Protein AF-A0A917P8V0-F1 (afdb_monomer_lite)

Organism: NCBI:txid1954

Sequence (84 aa):
MTDAGDVVIRTHAGAALLSSASASEVVVHEADRIDEDTRTGWSATVTGTASRVTDPQELSYYHASSRRGSIRRWSTWSASRPSW

Secondary structure (DSSP, 8-state):
-EETTEE-----TT-HHHHHHTTTEEEEEEEEEEETTTTEEEEEEEEEEE-----HHHHHHHHHHTT-------S---------

InterPro domains:
  IPR012349 FMN-binding split barrel [G3DSA:2.30.110.10] (1-82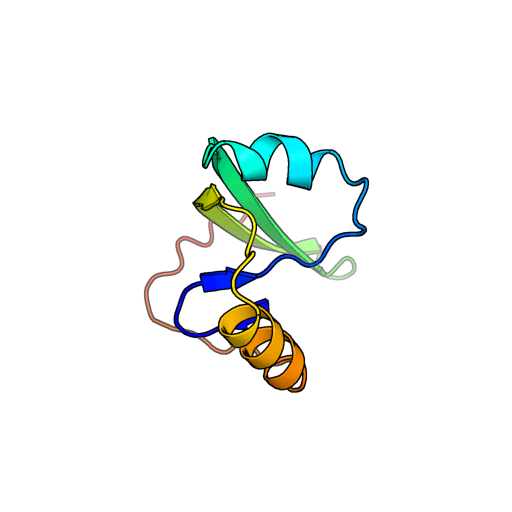)
  IPR024747 Pyridoxamine 5'-phosphate oxidase-related [PF12900] (3-67)

Structure (mmCIF, N/CA/C/O backbone):
data_AF-A0A917P8V0-F1
#
_entry.id   AF-A0A917P8V0-F1
#
loop_
_atom_site.group_PDB
_atom_site.id
_atom_site.type_symbol
_atom_site.label_atom_id
_atom_site.label_alt_id
_atom_site.label_comp_id
_atom_site.label_asym_id
_atom_site.label_entity_id
_atom_site.label_seq_id
_atom_site.pdbx_PDB_ins_code
_atom_site.Cartn_x
_atom_site.Cartn_y
_atom_site.Cartn_z
_atom_site.occupancy
_atom_site.B_iso_or_equiv
_atom_site.auth_seq_id
_atom_site.auth_comp_id
_atom_site.auth_asym_id
_atom_site.auth_atom_id
_atom_site.pdbx_PDB_model_num
ATOM 1 N N . MET A 1 1 ? 1.664 -6.736 1.873 1.00 56.44 1 MET A N 1
ATOM 2 C CA . MET A 1 1 ? 2.501 -7.690 2.640 1.00 56.44 1 MET A CA 1
ATOM 3 C C . MET A 1 1 ? 3.771 -6.952 2.992 1.00 56.44 1 MET A C 1
ATOM 5 O O . MET A 1 1 ? 4.310 -6.318 2.098 1.00 56.44 1 MET A O 1
ATOM 9 N N . THR A 1 2 ? 4.189 -6.955 4.255 1.00 58.69 2 THR A N 1
ATOM 10 C CA . THR A 1 2 ? 5.479 -6.369 4.638 1.00 58.69 2 THR A CA 1
ATOM 11 C C . THR A 1 2 ? 6.533 -7.464 4.654 1.00 58.69 2 THR A C 1
ATOM 13 O O . THR A 1 2 ? 6.325 -8.465 5.341 1.00 58.69 2 THR A O 1
ATOM 16 N N . ASP A 1 3 ? 7.625 -7.294 3.921 1.00 61.22 3 ASP A N 1
ATOM 17 C CA . ASP A 1 3 ? 8.733 -8.251 3.871 1.00 61.22 3 ASP A CA 1
ATOM 18 C C . ASP A 1 3 ? 10.049 -7.491 4.029 1.00 61.22 3 ASP A C 1
ATOM 20 O O . ASP A 1 3 ? 10.238 -6.477 3.373 1.00 61.22 3 ASP A O 1
ATOM 24 N N . ALA A 1 4 ? 10.899 -7.906 4.969 1.00 62.69 4 ALA A N 1
ATOM 25 C CA . ALA A 1 4 ? 12.169 -7.249 5.312 1.00 62.69 4 ALA A CA 1
ATOM 26 C C . ALA A 1 4 ? 12.131 -5.722 5.613 1.00 62.69 4 ALA A C 1
ATOM 28 O O . ALA A 1 4 ? 13.183 -5.118 5.793 1.00 62.69 4 ALA A O 1
ATOM 29 N N . GLY A 1 5 ? 10.948 -5.110 5.748 1.00 71.94 5 GLY A N 1
ATOM 30 C CA . GLY A 1 5 ? 10.770 -3.658 5.922 1.00 71.94 5 GLY A CA 1
ATOM 31 C C . GLY A 1 5 ? 10.093 -2.969 4.732 1.00 71.94 5 GLY A C 1
ATOM 32 O O . GLY A 1 5 ? 9.636 -1.838 4.874 1.00 71.94 5 GLY A O 1
ATOM 33 N N . ASP A 1 6 ? 9.937 -3.674 3.613 1.00 78.38 6 ASP A N 1
ATOM 34 C CA . ASP A 1 6 ? 9.310 -3.170 2.396 1.00 78.38 6 ASP A CA 1
ATOM 35 C C . ASP A 1 6 ? 7.807 -3.430 2.374 1.00 78.38 6 ASP A C 1
ATOM 37 O O . ASP A 1 6 ? 7.325 -4.472 2.830 1.00 78.38 6 ASP A O 1
ATOM 41 N N . VAL A 1 7 ? 7.053 -2.507 1.776 1.00 83.38 7 VAL A N 1
ATOM 42 C CA . VAL A 1 7 ? 5.640 -2.713 1.443 1.00 83.38 7 VAL A CA 1
ATOM 43 C C . VAL A 1 7 ? 5.545 -3.268 0.027 1.00 83.38 7 VAL A C 1
ATOM 45 O O . VAL A 1 7 ? 5.708 -2.545 -0.952 1.00 83.38 7 VAL A O 1
ATOM 48 N N . VAL A 1 8 ? 5.217 -4.555 -0.089 1.00 86.94 8 VAL A N 1
ATOM 49 C CA . VAL A 1 8 ? 5.020 -5.208 -1.388 1.00 86.94 8 VAL A CA 1
ATOM 50 C C . VAL A 1 8 ? 3.540 -5.197 -1.757 1.00 86.94 8 VAL A C 1
ATOM 52 O O . VAL A 1 8 ? 2.700 -5.792 -1.061 1.00 86.94 8 VAL A O 1
ATOM 55 N N . ILE A 1 9 ? 3.237 -4.549 -2.884 1.00 84.12 9 ILE A N 1
ATOM 56 C CA . ILE A 1 9 ? 1.906 -4.477 -3.494 1.00 84.12 9 ILE A CA 1
ATOM 57 C C . ILE A 1 9 ? 1.930 -5.275 -4.798 1.00 84.12 9 ILE A C 1
ATOM 59 O O . ILE A 1 9 ? 2.699 -4.984 -5.710 1.00 84.12 9 ILE A O 1
ATOM 63 N N . ARG A 1 10 ? 1.070 -6.293 -4.894 1.00 86.00 10 ARG A N 1
ATOM 64 C CA . ARG A 1 10 ? 0.913 -7.101 -6.110 1.00 86.00 10 ARG A CA 1
ATOM 65 C C . ARG A 1 10 ? -0.264 -6.572 -6.916 1.00 86.00 10 ARG A C 1
ATOM 67 O O . ARG A 1 10 ? -1.374 -6.488 -6.399 1.00 86.00 10 ARG A O 1
ATOM 74 N N . THR A 1 11 ? -0.030 -6.265 -8.184 1.00 82.00 11 THR A N 1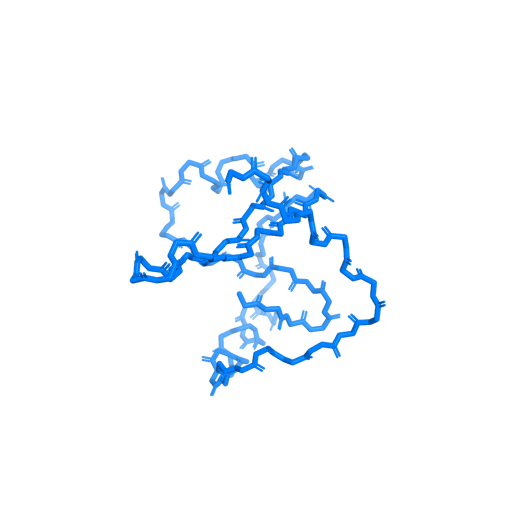
ATOM 75 C CA . THR A 1 11 ? -1.057 -5.806 -9.125 1.00 82.00 11 THR A CA 1
ATOM 76 C C . THR A 1 11 ? -0.987 -6.601 -10.427 1.00 82.00 11 THR A C 1
ATOM 78 O O . THR A 1 11 ? -0.025 -7.324 -10.688 1.00 82.00 11 THR A O 1
ATOM 81 N N . HIS A 1 12 ? -2.033 -6.506 -11.245 1.00 81.19 12 HIS A N 1
ATOM 82 C CA . HIS A 1 12 ? -2.002 -7.036 -12.606 1.00 81.19 12 HIS A CA 1
ATOM 83 C C . HIS A 1 12 ? -1.125 -6.143 -13.501 1.00 81.19 12 HIS A C 1
ATOM 85 O O . HIS A 1 12 ? -1.013 -4.942 -13.263 1.00 81.19 12 HIS A O 1
ATOM 91 N N . ALA A 1 13 ? -0.543 -6.714 -14.562 1.00 70.94 13 ALA A N 1
ATOM 92 C CA . ALA A 1 13 ? 0.481 -6.066 -15.394 1.00 70.94 13 ALA A CA 1
ATOM 93 C C . ALA A 1 13 ? 0.055 -4.747 -16.080 1.00 70.94 13 ALA A C 1
ATOM 95 O O . ALA A 1 13 ? 0.919 -3.984 -16.501 1.00 70.94 13 ALA A O 1
ATOM 96 N N . GLY A 1 14 ? -1.251 -4.479 -16.189 1.00 69.75 14 GLY A N 1
ATOM 97 C CA . GLY A 1 14 ? -1.813 -3.255 -16.775 1.00 69.75 14 GLY A CA 1
ATOM 98 C C . GLY A 1 14 ? -2.295 -2.212 -15.763 1.00 69.75 14 GLY A C 1
ATOM 99 O O . GLY A 1 14 ? -2.916 -1.232 -16.162 1.00 69.75 14 GLY A O 1
ATOM 100 N N . ALA A 1 15 ? -2.066 -2.415 -14.463 1.00 75.56 15 ALA A N 1
ATOM 101 C CA . ALA A 1 15 ? -2.523 -1.469 -13.454 1.00 75.56 15 ALA A CA 1
ATOM 102 C C . ALA A 1 15 ? -1.806 -0.120 -13.613 1.00 75.56 15 ALA A C 1
ATOM 104 O O . ALA A 1 15 ? -0.580 -0.084 -13.716 1.00 75.56 15 ALA A O 1
ATOM 105 N N . ALA A 1 16 ? -2.547 0.990 -13.530 1.00 73.06 16 ALA A N 1
ATOM 106 C CA . ALA A 1 16 ? -1.986 2.348 -13.575 1.00 73.06 16 ALA A CA 1
ATOM 107 C C . ALA A 1 16 ? -0.904 2.594 -12.500 1.00 73.06 16 ALA A C 1
ATOM 109 O O . ALA A 1 16 ? -0.000 3.408 -12.680 1.00 73.06 16 ALA A O 1
ATOM 110 N N . LEU A 1 17 ? -0.938 1.834 -11.402 1.00 70.88 17 LEU A N 1
ATOM 111 C CA . LEU A 1 17 ? 0.106 1.851 -10.378 1.00 70.88 17 LEU A CA 1
ATOM 112 C C . LEU A 1 17 ? 1.486 1.424 -10.918 1.00 70.88 17 LEU A C 1
ATOM 114 O O . LEU A 1 17 ? 2.511 1.894 -10.442 1.00 70.88 17 LEU A O 1
ATOM 118 N N . LEU A 1 18 ? 1.537 0.536 -11.917 1.00 69.12 18 LEU A N 1
ATOM 119 C CA . LEU A 1 18 ? 2.802 0.100 -12.516 1.00 69.12 18 LEU A CA 1
ATOM 120 C C . LEU A 1 18 ? 3.410 1.167 -13.432 1.00 69.12 18 LEU A C 1
ATOM 122 O O . LEU A 1 18 ? 4.634 1.207 -13.570 1.00 69.12 18 LEU A O 1
ATOM 126 N N . SER A 1 19 ? 2.591 2.035 -14.041 1.00 70.81 19 SER A N 1
ATOM 127 C CA . SER A 1 19 ? 3.105 3.155 -14.840 1.00 70.81 19 SER A CA 1
ATOM 128 C C . SER A 1 19 ? 3.827 4.195 -13.984 1.00 70.81 19 SER A C 1
ATOM 130 O O . SER A 1 19 ? 4.919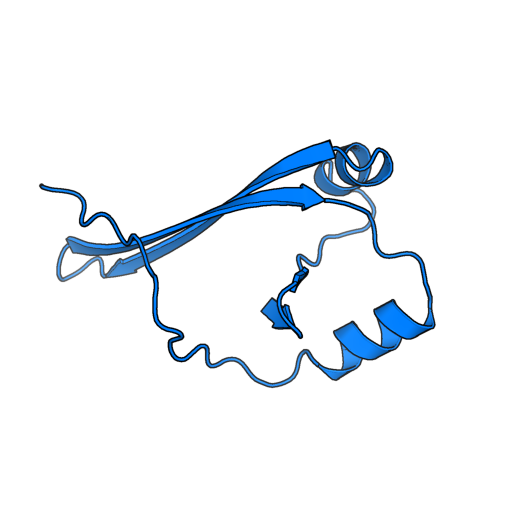 4.602 -14.367 1.00 70.81 19 SER A O 1
ATOM 132 N N . SER A 1 20 ? 3.295 4.562 -12.813 1.00 69.62 20 SER A N 1
ATOM 133 C CA . SER A 1 20 ? 3.980 5.479 -11.886 1.00 69.62 20 SER A CA 1
ATOM 134 C C . SER A 1 20 ? 5.204 4.828 -11.232 1.00 69.62 20 SER A C 1
ATOM 136 O O . SER A 1 20 ? 6.283 5.415 -11.187 1.00 69.62 20 SER A O 1
ATOM 138 N N . ALA A 1 21 ? 5.098 3.557 -10.827 1.00 75.19 21 ALA A N 1
ATOM 139 C CA . ALA A 1 21 ? 6.217 2.825 -10.226 1.00 75.19 21 ALA A CA 1
ATOM 140 C C . ALA A 1 21 ? 7.402 2.592 -11.188 1.00 75.19 21 ALA A C 1
ATOM 142 O O . ALA A 1 21 ? 8.517 2.324 -10.749 1.00 75.19 21 ALA A O 1
ATOM 143 N N . SER A 1 22 ? 7.203 2.694 -12.505 1.00 73.25 22 SER A N 1
ATOM 144 C CA . SER A 1 22 ? 8.307 2.596 -13.476 1.00 73.25 22 SER A CA 1
ATOM 145 C C . SER A 1 22 ? 9.260 3.802 -13.420 1.00 73.25 22 SER A C 1
ATOM 147 O O . SER A 1 22 ? 10.378 3.707 -13.920 1.00 73.25 22 SER A O 1
ATOM 149 N N . ALA A 1 23 ? 8.840 4.912 -12.804 1.00 75.56 23 ALA A N 1
ATOM 150 C 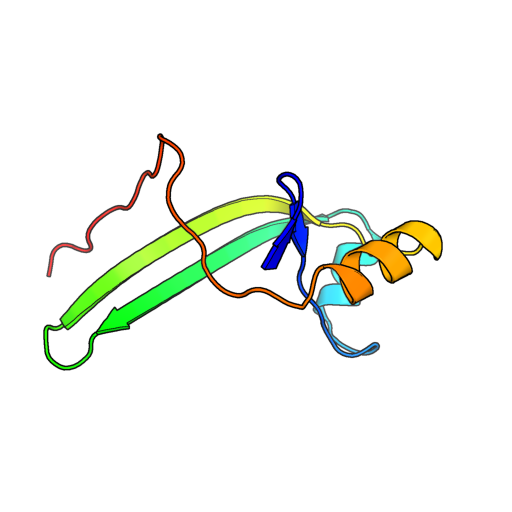CA . ALA A 1 23 ? 9.618 6.143 -12.667 1.00 75.56 23 ALA A CA 1
ATOM 151 C C . ALA A 1 23 ? 10.169 6.381 -11.245 1.00 75.56 23 ALA A C 1
ATOM 153 O O . ALA A 1 23 ? 10.706 7.455 -10.985 1.00 75.56 23 ALA A O 1
ATOM 154 N N . SER A 1 24 ? 10.056 5.406 -10.329 1.00 79.62 24 SER A N 1
ATOM 155 C CA . SER A 1 24 ? 10.448 5.558 -8.914 1.00 79.62 24 SER A CA 1
ATOM 156 C C . SER A 1 24 ? 9.802 6.782 -8.246 1.00 79.62 24 SER A C 1
ATOM 158 O O . SER A 1 24 ? 10.471 7.599 -7.612 1.00 79.62 24 SER A O 1
ATOM 160 N N . GLU A 1 25 ? 8.491 6.935 -8.423 1.00 82.31 25 GLU A N 1
ATOM 161 C CA . GLU A 1 25 ? 7.737 8.096 -7.949 1.00 82.31 25 GLU A CA 1
ATOM 162 C C . GLU A 1 25 ? 7.469 8.036 -6.436 1.00 82.31 25 GLU A C 1
ATOM 164 O O . GLU A 1 25 ? 7.356 6.956 -5.845 1.00 82.31 25 GLU A O 1
ATOM 169 N N . VAL A 1 26 ? 7.352 9.204 -5.796 1.00 87.25 26 VAL A N 1
ATOM 170 C CA . VAL A 1 26 ? 6.902 9.303 -4.402 1.00 87.25 26 VAL A CA 1
ATOM 171 C C . VAL A 1 26 ? 5.423 8.949 -4.339 1.00 87.25 26 VAL A C 1
ATOM 173 O O . VAL A 1 26 ? 4.587 9.602 -4.957 1.00 87.25 26 VAL A O 1
ATOM 176 N N . VAL A 1 27 ? 5.099 7.934 -3.550 1.00 84.81 27 VAL A N 1
ATOM 177 C CA . VAL A 1 27 ? 3.736 7.479 -3.314 1.00 84.81 27 VAL A CA 1
ATOM 178 C C . VAL A 1 27 ? 3.391 7.559 -1.839 1.00 84.81 27 VAL A C 1
ATOM 180 O O . VAL A 1 27 ? 4.253 7.530 -0.957 1.00 84.81 27 VAL A O 1
ATOM 183 N N . VAL A 1 28 ? 2.090 7.600 -1.589 1.00 85.94 28 VAL A N 1
ATOM 184 C CA . VAL A 1 28 ? 1.509 7.377 -0.276 1.00 85.94 28 VAL A CA 1
ATOM 185 C C . VAL A 1 28 ? 0.684 6.100 -0.356 1.00 85.94 28 VAL A C 1
ATOM 187 O O . VAL A 1 28 ? -0.203 5.981 -1.200 1.00 85.94 28 VAL A O 1
ATOM 190 N N . HIS A 1 29 ? 0.991 5.136 0.502 1.00 82.62 29 HIS A N 1
ATOM 191 C CA . HIS A 1 29 ? 0.192 3.935 0.684 1.00 82.62 29 HIS A CA 1
ATOM 192 C C . HIS A 1 29 ? -0.552 4.017 2.013 1.00 82.62 29 HIS A C 1
ATOM 194 O O . HIS A 1 29 ? 0.070 4.187 3.062 1.00 82.62 29 HIS A O 1
ATOM 200 N N . GLU A 1 30 ? -1.871 3.868 1.968 1.00 86.25 30 GLU A N 1
ATOM 201 C CA . GLU A 1 30 ? -2.718 3.779 3.152 1.00 86.25 30 GLU A CA 1
ATOM 202 C C . GLU A 1 30 ? -3.227 2.348 3.335 1.00 86.25 30 GLU A C 1
ATOM 204 O O . GLU A 1 30 ? -3.591 1.670 2.370 1.00 86.25 30 GLU A O 1
ATOM 209 N N . ALA A 1 31 ? -3.230 1.894 4.585 1.00 86.69 31 ALA A N 1
ATOM 210 C CA . ALA A 1 31 ? -3.882 0.671 5.010 1.00 86.69 31 ALA A CA 1
ATOM 211 C C . ALA A 1 31 ? -4.735 0.969 6.239 1.00 86.69 31 ALA A C 1
ATOM 213 O O . ALA A 1 31 ? -4.249 1.546 7.210 1.00 86.69 31 ALA A O 1
ATOM 214 N N . ASP A 1 32 ? -5.978 0.519 6.218 1.00 86.38 32 ASP A N 1
ATOM 215 C CA . ASP A 1 32 ? -6.923 0.715 7.302 1.00 86.38 32 ASP A CA 1
ATOM 216 C C . ASP A 1 32 ? -7.708 -0.566 7.605 1.00 86.38 32 ASP A C 1
ATOM 218 O O . ASP A 1 32 ? -7.681 -1.565 6.875 1.00 86.38 32 ASP A O 1
ATOM 222 N N . ARG A 1 33 ? -8.373 -0.557 8.756 1.00 84.69 33 ARG A N 1
ATOM 223 C CA . ARG A 1 33 ? -9.421 -1.513 9.096 1.00 84.69 33 ARG A CA 1
ATOM 224 C C . ARG A 1 33 ? -10.412 -0.848 10.024 1.00 84.69 33 ARG A C 1
ATOM 226 O O . ARG A 1 33 ? -10.019 -0.296 11.053 1.00 84.69 33 ARG A O 1
ATOM 233 N N . ILE A 1 34 ? -11.685 -1.014 9.702 1.00 84.38 34 ILE A N 1
ATOM 234 C CA . ILE A 1 34 ? -12.809 -0.555 10.507 1.00 84.38 34 ILE A CA 1
ATOM 235 C C . ILE A 1 34 ? -13.622 -1.778 10.936 1.00 84.38 34 ILE A C 1
ATOM 237 O O . ILE A 1 34 ? -13.879 -2.680 10.142 1.00 84.38 34 ILE A O 1
ATOM 241 N N . ASP A 1 35 ? -13.970 -1.818 12.215 1.00 84.19 35 ASP A N 1
ATOM 242 C CA . ASP A 1 35 ? -14.977 -2.694 12.796 1.00 84.19 35 ASP A CA 1
ATOM 243 C C . ASP A 1 35 ? -16.310 -1.927 12.771 1.00 84.19 35 ASP A C 1
ATOM 245 O O . ASP A 1 35 ? -16.455 -0.893 13.432 1.00 84.19 35 ASP A O 1
ATOM 249 N N . GLU A 1 36 ? -17.247 -2.379 11.933 1.00 86.50 36 GLU A N 1
ATOM 250 C CA . GLU A 1 36 ? -18.511 -1.674 11.674 1.00 86.50 36 GLU A CA 1
ATOM 251 C C . GLU A 1 36 ? -19.444 -1.673 12.894 1.00 86.50 36 GLU A C 1
ATOM 253 O O . GLU A 1 36 ? -20.113 -0.670 13.149 1.00 86.50 36 GLU A O 1
ATOM 258 N N . ASP A 1 37 ? -19.430 -2.748 13.687 1.00 89.31 37 ASP A N 1
ATOM 259 C CA . ASP A 1 37 ? -20.291 -2.913 14.862 1.00 89.31 37 ASP A CA 1
ATOM 260 C C . ASP A 1 37 ? -19.897 -1.943 15.982 1.00 89.31 37 ASP A C 1
ATOM 262 O O . ASP A 1 37 ? -20.738 -1.300 16.614 1.00 89.31 37 ASP A O 1
ATOM 266 N N . THR A 1 38 ? -18.593 -1.808 16.223 1.00 86.56 38 THR A N 1
ATOM 267 C CA . THR A 1 38 ? -18.052 -0.915 17.256 1.00 86.56 38 THR A CA 1
ATOM 268 C C . THR A 1 38 ? -17.783 0.496 16.744 1.00 86.56 38 THR A C 1
ATOM 270 O O . THR A 1 38 ? -17.534 1.394 17.549 1.00 86.56 38 THR A O 1
ATOM 273 N N . ARG A 1 39 ? -17.826 0.710 15.422 1.00 82.31 39 ARG A N 1
ATOM 274 C CA . ARG A 1 39 ? -17.393 1.945 14.745 1.00 82.31 39 ARG A CA 1
ATOM 275 C C . ARG A 1 39 ? -15.987 2.385 15.159 1.00 82.31 39 ARG A C 1
ATOM 277 O O . ARG A 1 39 ? -15.691 3.576 15.242 1.00 82.31 39 ARG A O 1
ATOM 284 N N . THR A 1 40 ? -15.109 1.424 15.429 1.00 84.06 40 THR A N 1
ATOM 285 C CA . THR A 1 40 ? -13.707 1.686 15.767 1.00 84.06 40 THR A CA 1
ATOM 286 C C . THR A 1 40 ? -12.781 1.071 14.737 1.00 84.06 40 THR A C 1
ATOM 288 O O . THR A 1 40 ? -13.151 0.166 13.999 1.00 84.06 40 THR A O 1
ATOM 291 N N . GLY A 1 41 ? -11.556 1.575 14.651 1.00 86.50 41 GLY A N 1
ATOM 292 C CA . GLY A 1 41 ? -10.623 1.105 13.643 1.00 86.50 41 GLY A CA 1
ATOM 293 C C . GLY A 1 41 ? -9.227 1.670 13.810 1.00 86.50 41 GLY A C 1
ATOM 294 O O . GLY A 1 41 ? -8.918 2.363 14.784 1.00 86.50 41 GLY A O 1
ATOM 295 N N . TRP A 1 42 ? -8.386 1.362 12.834 1.00 90.06 42 TRP A N 1
ATOM 296 C CA . TRP A 1 42 ? -7.062 1.943 12.667 1.00 90.06 42 TRP A CA 1
ATOM 297 C C . TRP A 1 42 ? -6.848 2.319 11.203 1.00 90.06 42 TRP A C 1
ATOM 299 O O . TRP A 1 42 ? -7.386 1.668 10.313 1.00 90.06 42 TRP A O 1
ATOM 309 N N . SER A 1 43 ? -6.035 3.346 10.974 1.00 85.31 43 SER A N 1
ATOM 310 C CA . SER A 1 43 ? -5.449 3.665 9.671 1.00 85.31 43 SER A CA 1
ATOM 311 C C . SER A 1 43 ? -3.942 3.870 9.850 1.00 85.31 43 SER A C 1
ATOM 313 O O . SER A 1 43 ? -3.478 4.273 10.924 1.00 85.31 43 SER A O 1
ATOM 315 N N . ALA A 1 44 ? -3.179 3.515 8.821 1.00 85.62 44 ALA A N 1
ATOM 316 C CA . ALA A 1 44 ? -1.739 3.654 8.721 1.00 85.62 44 ALA A CA 1
ATOM 317 C C . ALA A 1 44 ? -1.385 4.221 7.348 1.00 85.62 44 ALA A C 1
ATOM 319 O O . ALA A 1 44 ? -1.820 3.694 6.328 1.00 85.62 44 ALA A O 1
ATOM 320 N N . THR A 1 45 ? -0.524 5.231 7.322 1.00 87.31 45 THR A N 1
ATOM 321 C CA . THR A 1 45 ? -0.039 5.851 6.088 1.00 87.31 45 THR A CA 1
ATOM 322 C C . THR A 1 45 ? 1.474 5.691 5.996 1.00 87.31 45 THR A C 1
ATOM 324 O O . THR A 1 45 ? 2.192 5.987 6.952 1.00 87.31 45 THR A O 1
ATOM 327 N N . VAL A 1 46 ? 1.966 5.237 4.845 1.00 84.06 46 VAL A N 1
ATOM 328 C CA . VAL A 1 46 ? 3.392 5.119 4.528 1.00 84.06 46 VAL A CA 1
ATOM 329 C C . VAL A 1 46 ? 3.688 5.967 3.302 1.00 84.06 46 VAL A C 1
ATOM 331 O O . VAL A 1 46 ? 3.104 5.747 2.245 1.00 84.06 46 VAL A O 1
ATOM 334 N N . THR A 1 47 ? 4.621 6.905 3.434 1.00 87.88 47 THR A N 1
ATOM 335 C CA . THR A 1 47 ? 5.120 7.709 2.315 1.00 87.88 47 THR A CA 1
ATOM 336 C C . THR A 1 47 ? 6.528 7.260 1.963 1.00 87.88 47 THR A C 1
ATOM 338 O O . THR A 1 47 ? 7.380 7.140 2.843 1.00 87.88 47 THR A O 1
ATOM 341 N N . GLY A 1 48 ? 6.785 7.032 0.682 1.00 85.75 48 GLY A N 1
ATOM 342 C CA . GLY A 1 48 ? 8.090 6.605 0.192 1.00 85.75 48 GLY A CA 1
ATOM 343 C C . GLY A 1 48 ? 8.112 6.535 -1.326 1.00 85.75 48 GLY A C 1
ATOM 344 O O . GLY A 1 48 ? 7.105 6.783 -1.980 1.00 85.75 48 GLY A O 1
ATOM 345 N N . THR A 1 49 ? 9.258 6.209 -1.906 1.00 88.75 49 THR A N 1
ATOM 346 C CA . THR A 1 49 ? 9.351 5.964 -3.348 1.00 88.75 49 THR A CA 1
ATOM 347 C C . THR A 1 49 ? 8.922 4.542 -3.666 1.00 88.75 49 THR A C 1
ATOM 349 O O . THR A 1 49 ? 9.400 3.606 -3.025 1.00 88.75 49 THR A O 1
ATOM 352 N N . ALA A 1 50 ? 8.072 4.369 -4.673 1.00 86.94 50 ALA A N 1
ATOM 353 C CA . ALA A 1 50 ? 7.707 3.054 -5.181 1.00 86.94 50 ALA A CA 1
ATOM 354 C C . ALA A 1 50 ? 8.370 2.801 -6.529 1.00 86.94 50 ALA A C 1
ATOM 356 O O . ALA A 1 50 ? 8.208 3.582 -7.466 1.00 86.94 50 ALA A O 1
ATOM 357 N N . SER A 1 51 ? 9.066 1.674 -6.634 1.00 87.38 51 SER A N 1
ATOM 358 C CA . SER A 1 51 ? 9.642 1.183 -7.879 1.00 87.38 51 SER A CA 1
ATOM 359 C C . SER A 1 51 ? 9.055 -0.179 -8.245 1.00 87.38 51 SER A C 1
ATOM 361 O O . SER A 1 51 ? 8.640 -0.968 -7.391 1.00 87.38 51 SER A O 1
ATOM 363 N N . ARG A 1 52 ? 8.985 -0.467 -9.546 1.00 88.50 52 ARG A N 1
ATOM 364 C CA . ARG A 1 52 ? 8.597 -1.795 -10.024 1.00 88.50 52 ARG A CA 1
ATOM 365 C C . ARG A 1 52 ? 9.721 -2.793 -9.737 1.00 88.50 52 ARG A C 1
ATOM 367 O O . ARG A 1 52 ? 10.827 -2.626 -10.237 1.00 88.50 52 ARG A O 1
ATOM 374 N N . VAL A 1 53 ? 9.401 -3.882 -9.038 1.00 88.06 53 VAL A N 1
ATOM 375 C CA . VAL A 1 53 ? 10.315 -5.023 -8.879 1.00 88.06 53 VAL A CA 1
ATOM 376 C C . VAL A 1 53 ? 10.476 -5.726 -10.229 1.00 88.06 53 VAL A C 1
ATOM 378 O O . VAL A 1 53 ? 9.503 -6.238 -10.795 1.00 88.06 53 VAL A O 1
ATOM 381 N N . THR A 1 54 ? 11.696 -5.7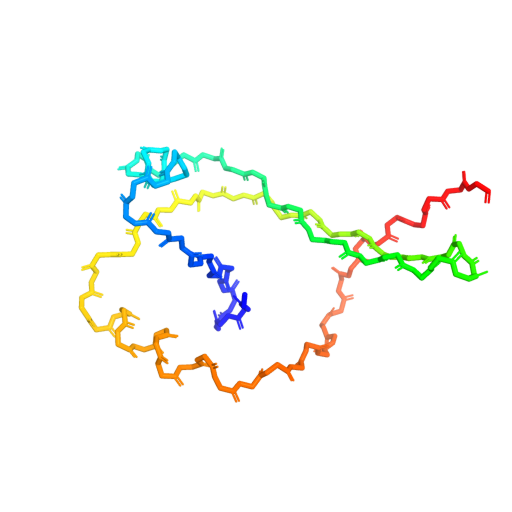29 -10.763 1.00 87.88 54 THR A N 1
ATOM 382 C CA . THR A 1 54 ? 12.036 -6.370 -12.045 1.00 87.88 54 THR A CA 1
ATOM 383 C C . THR A 1 54 ? 13.080 -7.471 -11.919 1.00 87.88 54 THR A C 1
ATOM 385 O O . THR A 1 54 ? 13.207 -8.265 -12.849 1.00 87.88 54 THR A O 1
ATOM 388 N N . ASP A 1 55 ? 13.814 -7.539 -10.805 1.00 90.06 55 ASP A N 1
ATOM 389 C CA . ASP A 1 55 ? 14.802 -8.592 -10.571 1.00 90.06 55 ASP A CA 1
ATOM 390 C C . ASP A 1 55 ? 14.092 -9.954 -10.387 1.00 90.06 55 ASP A C 1
ATOM 392 O O . ASP A 1 55 ? 13.262 -10.105 -9.481 1.00 90.06 55 ASP A O 1
ATOM 396 N N . PRO A 1 56 ? 14.388 -10.970 -11.221 1.00 90.31 56 PRO A N 1
ATOM 397 C CA . PRO A 1 56 ? 13.815 -12.307 -11.084 1.00 90.31 56 PRO A CA 1
ATOM 398 C C . PRO A 1 56 ? 14.057 -12.964 -9.716 1.00 90.31 56 PRO A C 1
ATOM 400 O O . PRO A 1 56 ? 13.216 -13.748 -9.261 1.00 90.31 56 PRO A O 1
ATOM 403 N N . GLN A 1 57 ? 15.180 -12.670 -9.055 1.00 90.06 57 GLN A N 1
ATOM 404 C CA . GLN A 1 57 ? 15.510 -13.201 -7.734 1.00 90.06 57 GLN A CA 1
ATOM 405 C C . GLN A 1 57 ? 14.613 -12.582 -6.655 1.00 90.06 57 GLN A C 1
ATOM 407 O O . GLN A 1 57 ? 14.046 -13.317 -5.843 1.00 90.06 57 GLN A O 1
ATOM 412 N N . GLU A 1 58 ? 14.404 -11.263 -6.690 1.00 86.69 58 GLU A N 1
ATOM 413 C CA . GLU A 1 58 ? 13.481 -10.562 -5.786 1.00 86.69 58 GLU A CA 1
ATOM 414 C C . GLU A 1 58 ? 12.029 -10.996 -6.014 1.00 86.69 58 GLU A C 1
ATOM 416 O O . GLU A 1 58 ? 11.300 -11.285 -5.065 1.00 86.69 58 GLU A O 1
ATOM 421 N N . LEU A 1 59 ? 11.606 -11.141 -7.275 1.00 87.94 59 LEU A N 1
ATOM 422 C CA . LEU A 1 59 ? 10.274 -11.657 -7.607 1.00 87.94 59 LEU A CA 1
ATOM 423 C C . LEU A 1 59 ? 10.051 -13.063 -7.040 1.00 87.94 59 LEU A C 1
ATOM 425 O O . LEU A 1 59 ? 8.989 -13.351 -6.483 1.00 87.94 59 LEU A O 1
ATOM 429 N N . SER A 1 60 ? 11.054 -13.935 -7.159 1.00 86.75 60 SER A N 1
ATOM 430 C CA . SER A 1 60 ? 11.003 -15.294 -6.612 1.00 86.75 60 SER A CA 1
ATOM 431 C C . SER A 1 60 ? 10.927 -15.282 -5.084 1.00 86.75 60 SER A C 1
ATOM 433 O O . SER A 1 60 ? 10.136 -16.029 -4.503 1.00 86.75 60 SER A O 1
ATOM 435 N N . TYR A 1 61 ? 11.695 -14.399 -4.440 1.00 85.19 61 TYR A N 1
ATOM 436 C CA . TYR A 1 61 ? 11.675 -14.192 -2.994 1.00 85.19 61 TYR A CA 1
ATOM 437 C C . TYR A 1 61 ? 10.289 -13.745 -2.503 1.00 85.19 61 TYR A C 1
ATOM 439 O O . TYR A 1 61 ? 9.681 -14.434 -1.681 1.00 85.19 61 TYR A O 1
ATOM 447 N N . TYR A 1 62 ? 9.723 -12.681 -3.082 1.00 84.69 62 TYR A N 1
ATOM 448 C CA . TYR A 1 62 ? 8.406 -12.166 -2.689 1.00 84.69 62 TYR A CA 1
ATOM 449 C C . TYR A 1 62 ? 7.249 -13.120 -3.031 1.00 84.69 62 TYR A C 1
ATOM 451 O O . TYR A 1 62 ? 6.224 -13.153 -2.343 1.00 84.69 62 TYR A O 1
ATOM 459 N N . HIS A 1 63 ? 7.384 -13.938 -4.080 1.00 82.81 63 HIS A N 1
ATOM 460 C CA . HIS A 1 63 ? 6.435 -15.018 -4.354 1.00 82.81 63 HIS A CA 1
ATOM 461 C C . HIS A 1 63 ? 6.486 -16.115 -3.284 1.00 82.81 63 HIS A C 1
ATOM 463 O O . HIS A 1 63 ? 5.437 -16.633 -2.891 1.00 82.81 63 HIS A O 1
ATOM 469 N N . ALA A 1 64 ? 7.677 -16.457 -2.790 1.00 81.31 64 ALA A N 1
ATOM 470 C CA . ALA A 1 64 ? 7.860 -17.471 -1.757 1.00 81.31 64 ALA A CA 1
ATOM 471 C C . ALA A 1 64 ? 7.428 -16.985 -0.360 1.00 81.31 64 ALA A C 1
ATOM 473 O O . ALA A 1 64 ? 6.854 -17.768 0.404 1.00 81.31 64 ALA A O 1
ATOM 474 N N . SER A 1 65 ? 7.639 -15.704 -0.037 1.00 73.00 65 SER A N 1
ATOM 475 C CA . SER A 1 65 ? 7.289 -15.111 1.263 1.00 73.00 65 SER A CA 1
ATOM 476 C C . SER A 1 65 ? 5.784 -14.864 1.453 1.00 73.00 65 SER A C 1
ATOM 478 O O . SER A 1 65 ? 5.314 -14.698 2.580 1.00 73.00 65 SER A O 1
ATOM 480 N N . SER A 1 66 ? 4.987 -14.992 0.383 1.00 64.81 66 SER A N 1
ATOM 481 C CA . SER A 1 66 ? 3.523 -14.820 0.337 1.00 64.81 66 SER A CA 1
ATOM 482 C C . SER A 1 66 ? 2.686 -15.799 1.195 1.00 64.81 66 SER A C 1
ATOM 484 O O . SER A 1 66 ? 1.476 -15.915 0.984 1.00 64.81 66 SER A O 1
ATOM 486 N N . ARG A 1 67 ? 3.272 -16.513 2.166 1.00 57.25 67 ARG A N 1
ATOM 487 C CA . ARG 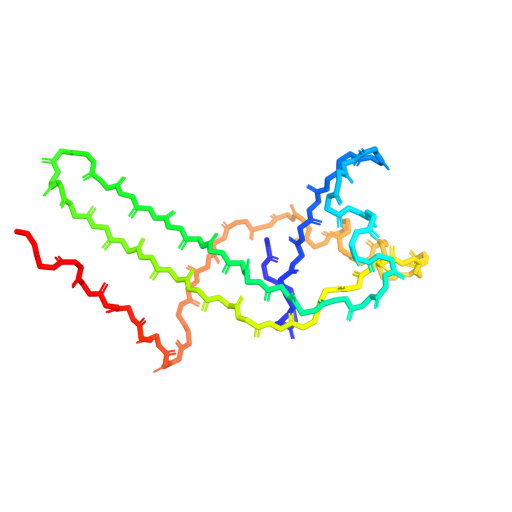A 1 67 ? 2.632 -17.622 2.900 1.00 57.25 67 ARG A CA 1
ATOM 488 C C . ARG A 1 67 ? 2.304 -17.406 4.377 1.00 57.25 67 ARG A C 1
ATOM 490 O O . ARG A 1 67 ? 1.882 -18.365 5.023 1.00 57.25 67 ARG A O 1
ATOM 497 N N . ARG A 1 68 ? 2.407 -16.205 4.952 1.00 46.38 68 ARG A N 1
ATOM 498 C CA . ARG A 1 68 ? 1.951 -16.034 6.345 1.00 46.38 68 ARG A CA 1
ATOM 499 C C . ARG A 1 68 ? 1.423 -14.636 6.641 1.00 46.38 68 ARG A C 1
ATOM 501 O O . ARG A 1 68 ? 2.162 -13.723 6.983 1.00 46.38 68 ARG A O 1
ATOM 508 N N . GLY A 1 69 ? 0.102 -14.495 6.548 1.00 48.59 69 GLY A N 1
ATOM 509 C CA . GLY A 1 69 ? -0.614 -13.373 7.137 1.00 48.59 69 GLY A CA 1
ATOM 510 C C . GLY A 1 69 ? -0.570 -13.469 8.659 1.00 48.59 69 GLY A C 1
ATOM 511 O O . GLY A 1 69 ? -1.136 -14.395 9.231 1.00 48.59 69 GLY A O 1
ATOM 512 N N . SER A 1 70 ? 0.130 -12.535 9.300 1.00 39.88 70 SER A N 1
ATOM 513 C CA . SER A 1 70 ? -0.082 -12.074 10.680 1.00 39.88 70 SER A CA 1
ATOM 514 C C . SER A 1 70 ? 0.936 -10.974 10.967 1.00 39.88 70 SER A C 1
ATOM 516 O O . SER A 1 70 ? 2.107 -11.260 11.194 1.00 39.88 70 SER A O 1
ATOM 518 N N . ILE A 1 71 ? 0.505 -9.713 10.948 1.00 40.59 71 ILE A N 1
ATOM 519 C CA . ILE A 1 71 ? 1.351 -8.590 11.364 1.00 40.59 71 ILE A CA 1
ATOM 520 C C . ILE A 1 71 ? 1.121 -8.348 12.858 1.00 40.59 71 ILE A C 1
ATOM 522 O O . ILE A 1 71 ? 0.007 -8.049 13.289 1.00 40.59 71 ILE A O 1
ATOM 526 N N . ARG A 1 72 ? 2.196 -8.491 13.644 1.00 43.38 72 ARG A N 1
ATOM 527 C CA . ARG A 1 72 ? 2.307 -8.057 15.041 1.00 43.38 72 ARG A CA 1
ATOM 528 C C . ARG A 1 72 ? 3.475 -7.061 15.186 1.00 43.38 72 ARG A C 1
ATOM 530 O O . ARG A 1 72 ? 4.564 -7.285 14.676 1.00 43.38 72 ARG A O 1
ATOM 537 N N . ARG A 1 73 ? 3.139 -5.972 15.885 1.00 35.38 73 ARG A N 1
ATOM 538 C CA . ARG A 1 73 ? 3.813 -4.739 16.356 1.00 35.38 73 ARG A CA 1
ATOM 539 C C . ARG A 1 73 ? 5.358 -4.624 16.381 1.00 35.38 73 ARG A C 1
ATOM 541 O O . ARG A 1 73 ? 6.018 -5.410 17.048 1.00 35.38 73 ARG A O 1
ATOM 548 N N . TRP A 1 74 ? 5.861 -3.498 15.848 1.00 38.59 74 TRP A N 1
ATOM 549 C CA . TRP A 1 74 ? 7.065 -2.760 16.298 1.00 38.59 74 TRP A CA 1
ATOM 550 C C . TRP A 1 74 ? 6.693 -1.298 16.651 1.00 38.59 74 TRP A C 1
ATOM 552 O O . TRP A 1 74 ? 5.608 -0.830 16.309 1.00 38.59 74 TRP A O 1
ATOM 562 N N . SER A 1 75 ? 7.550 -0.621 17.419 1.00 38.50 75 SER A N 1
ATOM 563 C CA . SER A 1 75 ? 7.215 0.289 18.534 1.00 38.50 75 SER A CA 1
ATOM 564 C C . SER A 1 75 ? 6.806 1.739 18.247 1.00 38.50 75 SER A C 1
ATOM 566 O O . SER A 1 75 ? 6.595 2.466 19.214 1.00 38.50 75 SER A O 1
ATOM 568 N N . THR A 1 76 ? 6.632 2.178 17.001 1.00 39.28 76 THR A N 1
ATOM 569 C CA . THR A 1 76 ? 6.191 3.562 16.733 1.00 39.28 76 THR A CA 1
ATOM 570 C C . THR A 1 76 ? 5.108 3.573 15.669 1.00 39.28 76 THR A C 1
ATOM 572 O O . THR A 1 76 ? 5.348 3.840 14.499 1.00 39.28 76 THR A O 1
ATOM 575 N N . TRP A 1 77 ? 3.890 3.248 16.090 1.00 43.84 77 TRP A N 1
ATOM 576 C CA . TRP A 1 77 ? 2.694 3.586 15.329 1.00 43.84 77 TRP A CA 1
ATOM 577 C C . TRP A 1 77 ? 2.236 4.973 15.772 1.00 43.84 77 TRP A C 1
ATOM 579 O O . TRP A 1 77 ? 1.869 5.138 16.934 1.00 43.84 77 TRP A O 1
ATOM 589 N N . SER A 1 78 ? 2.196 5.946 14.859 1.00 47.78 78 SER A N 1
ATOM 590 C CA . SER A 1 78 ? 1.258 7.064 14.997 1.00 47.78 78 SER A CA 1
ATOM 591 C C . SER A 1 78 ? -0.073 6.619 14.399 1.00 47.78 78 SER A C 1
ATOM 593 O O . SER A 1 78 ? -0.396 6.947 13.264 1.00 47.78 78 SER A O 1
ATOM 595 N N . ALA A 1 79 ? -0.820 5.808 15.145 1.00 48.78 79 ALA A N 1
ATOM 596 C CA . ALA A 1 79 ? -2.225 5.574 14.848 1.00 48.78 79 ALA A CA 1
ATOM 597 C C . ALA A 1 79 ? -3.011 6.741 15.451 1.00 48.78 79 ALA A C 1
ATOM 599 O O . ALA A 1 79 ? -3.259 6.773 16.659 1.00 48.78 79 ALA A O 1
ATOM 600 N N . SER A 1 80 ? -3.372 7.725 14.632 1.00 50.06 80 SER A N 1
ATOM 601 C CA . SER A 1 80 ? -4.346 8.730 15.049 1.00 50.06 80 SER A CA 1
ATOM 602 C C . SER A 1 80 ? -5.704 8.038 15.144 1.00 50.06 80 SER A C 1
ATOM 604 O O . SER A 1 80 ? -6.227 7.558 14.141 1.00 50.06 80 SER A O 1
ATOM 606 N N . ARG A 1 81 ? -6.271 7.941 16.352 1.00 51.66 81 ARG A N 1
ATOM 607 C CA . ARG A 1 81 ? -7.681 7.562 16.521 1.00 51.66 81 ARG A CA 1
ATOM 608 C C . ARG A 1 81 ? -8.515 8.664 15.860 1.00 51.66 81 ARG A C 1
ATOM 610 O O . ARG A 1 81 ? -8.350 9.816 16.265 1.00 51.66 81 ARG A O 1
ATOM 617 N N . PRO A 1 82 ? -9.392 8.370 14.889 1.00 47.88 82 PRO A N 1
ATOM 618 C CA . PRO A 1 82 ? -10.386 9.346 14.473 1.00 47.88 82 PRO A CA 1
ATOM 619 C C . PRO A 1 82 ? -11.257 9.669 15.692 1.00 47.88 82 PRO A C 1
ATOM 621 O O . PRO A 1 82 ? -11.789 8.759 16.327 1.00 47.88 82 PRO A O 1
ATOM 624 N N . SER A 1 83 ? -11.347 10.944 16.067 1.00 43.88 83 SER A N 1
ATOM 625 C CA . SER A 1 83 ? -12.315 11.404 17.059 1.00 43.88 83 SER A CA 1
ATOM 626 C C . SER A 1 83 ? -13.659 11.590 16.359 1.00 43.88 83 SER A C 1
ATOM 628 O O . SER A 1 83 ? -13.869 12.615 15.710 1.00 43.88 83 SER A O 1
ATOM 630 N N . TRP A 1 84 ? -14.539 10.601 16.477 1.00 55.22 84 TRP A N 1
ATOM 631 C CA . TRP A 1 84 ? -15.975 10.760 16.262 1.00 55.22 84 TRP A CA 1
ATOM 632 C C . TRP A 1 84 ? -16.707 10.269 17.504 1.00 55.22 84 TRP A C 1
ATOM 634 O O . TRP A 1 84 ? -16.295 9.213 18.040 1.00 55.22 84 TRP A O 1
#

pLDDT: mean 73.47, std 16.63, range [35.38, 90.31]

Radius of gyration: 15.35 Å; chains: 1; bounding box: 36×29×35 Å

Foldseek 3Di:
DADPRDDDDDDPPPDPVQVQQCVQDWDKDKDKDADPVVRWIWMAIDIGTHHDDDDPVVVVVVVVVPPDDDDDDDDDDPTDTPDD